Protein AF-A0A836MII1-F1 (afdb_monomer_lite)

InterPro domains:
  IPR002514 Transposase IS3/IS911family [PF01527] (3-49)
  IPR010921 Trp repressor/replication initiator [SSF48295] (2-48)

Foldseek 3Di:
DDDPDPDDDPVRLVVLLVVCVVVVNDLPVSCVVVVHDSVVNVVSNVVVVD

Sequence (50 aa):
MSKKHKTYTTEFKAEAIKLIEANQGNVSETARQLSISMQTLSNWNTKAKA

pLDDT: mean 87.02, std 10.35, range [48.28, 94.0]

Secondary structure (DSSP, 8-state):
------PPPHHHHHHHHHHHHHTTT-HHHHHHHTT--HHHHHHHHHHHH-

Structure (mmCIF, N/CA/C/O backbone):
data_AF-A0A836MII1-F1
#
_entry.id   AF-A0A836MII1-F1
#
loop_
_atom_site.group_PDB
_atom_site.id
_atom_site.type_symbol
_atom_site.label_atom_id
_atom_site.label_alt_id
_atom_site.label_comp_id
_atom_site.label_asym_id
_atom_site.label_entity_id
_atom_site.label_seq_id
_atom_site.pdbx_PDB_ins_code
_atom_site.Cartn_x
_atom_site.Cartn_y
_atom_site.Cartn_z
_atom_site.occupancy
_atom_site.B_iso_or_equiv
_atom_site.auth_seq_id
_atom_site.auth_comp_id
_atom_site.auth_asym_id
_atom_site.auth_atom_id
_atom_site.pdbx_PDB_model_num
ATOM 1 N N . MET A 1 1 ? -9.811 14.604 19.520 1.00 48.28 1 MET A N 1
ATOM 2 C CA . MET A 1 1 ? -10.143 14.131 18.156 1.00 48.28 1 MET A CA 1
ATOM 3 C C . MET A 1 1 ? -9.315 12.892 17.836 1.00 48.28 1 MET A C 1
ATOM 5 O O . MET A 1 1 ? -8.158 13.018 17.454 1.00 48.28 1 MET A O 1
ATOM 9 N N . SER A 1 2 ? -9.853 11.692 18.042 1.00 57.94 2 SER A N 1
ATOM 10 C CA . SER A 1 2 ? -9.189 10.440 17.661 1.00 57.94 2 SER A CA 1
ATOM 11 C C . SER A 1 2 ? -9.258 10.278 16.138 1.00 57.94 2 SER A C 1
ATOM 13 O O . SER A 1 2 ? -10.325 10.041 15.574 1.00 57.94 2 SER A O 1
ATOM 15 N N . LYS A 1 3 ? -8.123 10.448 15.445 1.00 62.00 3 LYS A N 1
ATOM 16 C CA . LYS A 1 3 ? -8.018 10.114 14.017 1.00 62.00 3 LYS A CA 1
ATOM 17 C C . LYS A 1 3 ? -8.287 8.616 13.878 1.00 62.00 3 LYS A C 1
ATOM 19 O O . LYS A 1 3 ? -7.487 7.801 14.326 1.00 62.00 3 LYS A O 1
ATOM 24 N N . LYS A 1 4 ? -9.424 8.245 13.285 1.00 63.91 4 LYS A N 1
ATOM 25 C CA . LYS A 1 4 ? -9.702 6.853 12.917 1.00 63.91 4 LYS A CA 1
ATOM 26 C C . LYS A 1 4 ? -8.695 6.454 11.842 1.00 63.91 4 LYS A C 1
ATOM 28 O O . LYS A 1 4 ? -8.825 6.845 10.683 1.00 63.91 4 LYS A O 1
ATOM 33 N N . HIS A 1 5 ? -7.657 5.728 12.237 1.00 66.19 5 HIS A N 1
ATOM 34 C CA . HIS A 1 5 ? -6.725 5.141 11.290 1.00 66.19 5 HIS A CA 1
ATOM 35 C C . HIS A 1 5 ? -7.464 4.035 10.537 1.00 66.19 5 HIS A C 1
ATOM 37 O O . HIS A 1 5 ? -7.981 3.108 11.155 1.00 66.19 5 HIS A O 1
ATOM 43 N N . LYS A 1 6 ? -7.535 4.137 9.206 1.00 72.06 6 LYS A N 1
ATOM 44 C CA . LYS A 1 6 ? -7.955 3.008 8.371 1.00 72.06 6 LYS A CA 1
ATOM 45 C C . 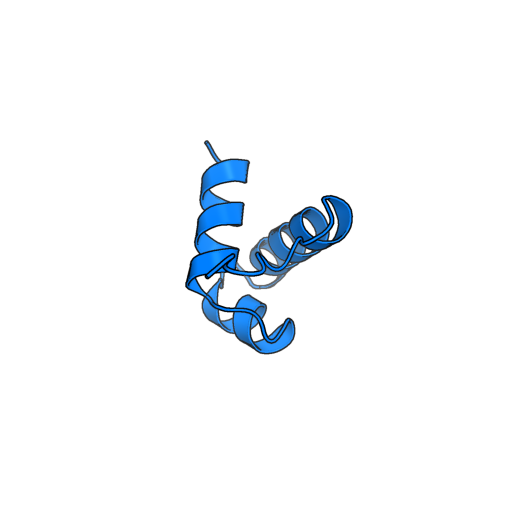LYS A 1 6 ? -6.933 1.888 8.567 1.00 72.06 6 LYS A C 1
ATOM 47 O O . LYS A 1 6 ? -5.788 2.008 8.128 1.00 72.06 6 LYS A O 1
ATOM 52 N N . THR A 1 7 ? -7.323 0.835 9.274 1.00 79.44 7 THR A N 1
ATOM 53 C CA . THR A 1 7 ? -6.537 -0.388 9.414 1.00 79.44 7 THR A CA 1
ATOM 54 C C . THR A 1 7 ? -6.749 -1.238 8.174 1.00 79.44 7 THR A C 1
ATOM 56 O O . THR A 1 7 ? -7.855 -1.685 7.894 1.00 79.44 7 THR A O 1
ATOM 59 N N . TYR A 1 8 ? -5.675 -1.447 7.423 1.00 87.44 8 TYR A N 1
ATOM 60 C CA . TYR A 1 8 ? -5.645 -2.419 6.338 1.00 87.44 8 TYR A CA 1
ATOM 61 C C . TYR A 1 8 ? -5.102 -3.735 6.882 1.00 87.44 8 TYR A C 1
ATOM 63 O O . TYR A 1 8 ? -4.111 -3.721 7.628 1.00 87.44 8 TYR A O 1
ATOM 71 N N . THR A 1 9 ? -5.740 -4.843 6.510 1.00 89.56 9 THR A N 1
ATOM 72 C CA . THR A 1 9 ? -5.288 -6.185 6.883 1.00 89.56 9 THR A CA 1
ATOM 73 C C . THR A 1 9 ? -3.913 -6.463 6.284 1.00 89.56 9 THR A C 1
ATOM 75 O O . THR A 1 9 ? -3.498 -5.855 5.294 1.00 89.56 9 THR A O 1
ATOM 78 N N . THR A 1 10 ? -3.165 -7.360 6.914 1.00 88.62 10 THR A N 1
ATOM 79 C CA . THR A 1 10 ? -1.864 -7.818 6.409 1.00 88.62 10 THR A CA 1
ATOM 80 C C . THR A 1 10 ? -1.997 -8.472 5.038 1.00 88.62 10 THR A C 1
ATOM 82 O O . THR A 1 10 ? -1.176 -8.205 4.166 1.00 88.62 10 THR A O 1
ATOM 85 N N . GLU A 1 11 ? -3.065 -9.239 4.825 1.00 89.94 11 GLU A N 1
ATOM 86 C CA . GLU A 1 11 ? -3.397 -9.871 3.543 1.00 89.94 11 GLU A CA 1
ATOM 87 C C . GLU A 1 11 ? -3.583 -8.829 2.437 1.00 89.94 11 GLU A C 1
ATOM 89 O O . GLU A 1 11 ? -2.938 -8.921 1.397 1.00 89.94 11 GLU A O 1
ATOM 94 N N . PHE A 1 12 ? -4.363 -7.773 2.698 1.00 91.06 12 PHE A N 1
ATOM 95 C CA . PHE A 1 12 ? -4.582 -6.701 1.726 1.00 91.06 12 PHE A CA 1
ATOM 96 C C . PHE A 1 12 ? -3.284 -5.969 1.374 1.00 91.06 12 PHE A C 1
ATOM 98 O O . PHE A 1 12 ? -3.039 -5.644 0.216 1.00 91.06 12 PHE A O 1
ATOM 105 N N . LYS A 1 13 ? -2.414 -5.725 2.363 1.00 91.88 13 LYS A N 1
ATOM 106 C CA . LYS A 1 13 ? -1.104 -5.105 2.111 1.00 91.88 13 LYS A CA 1
ATOM 107 C C . LYS A 1 13 ? -0.218 -5.996 1.245 1.00 91.88 13 LYS A C 1
ATOM 109 O O . LYS A 1 13 ? 0.439 -5.484 0.345 1.00 91.88 13 LYS A O 1
ATOM 114 N N . ALA A 1 14 ? -0.198 -7.300 1.512 1.00 91.56 14 ALA A N 1
ATOM 115 C CA . ALA A 1 14 ? 0.588 -8.257 0.742 1.00 91.56 14 ALA A CA 1
ATOM 116 C C . ALA A 1 14 ? 0.081 -8.372 -0.701 1.00 91.56 14 ALA A C 1
ATOM 118 O O . ALA A 1 14 ? 0.884 -8.362 -1.631 1.00 91.56 14 ALA A O 1
ATOM 119 N N . GLU A 1 15 ? -1.236 -8.423 -0.897 1.00 93.31 15 GLU A N 1
ATOM 120 C CA . GLU A 1 15 ? -1.848 -8.431 -2.227 1.00 93.31 15 GLU A CA 1
ATOM 121 C C . GLU A 1 15 ? -1.547 -7.137 -2.988 1.00 93.31 15 GLU A C 1
ATOM 123 O O . GLU A 1 15 ? -1.140 -7.181 -4.147 1.00 93.31 15 GLU A O 1
ATOM 128 N N . ALA A 1 16 ? -1.623 -5.991 -2.308 1.00 93.19 16 ALA A N 1
ATOM 129 C CA . ALA A 1 16 ? -1.270 -4.706 -2.893 1.00 93.19 16 ALA A CA 1
ATOM 130 C C . ALA A 1 16 ? 0.199 -4.647 -3.338 1.00 93.19 16 ALA A C 1
ATOM 132 O O . ALA A 1 16 ? 0.480 -4.144 -4.420 1.00 93.19 16 ALA A O 1
ATOM 133 N N . ILE A 1 17 ? 1.135 -5.179 -2.546 1.00 92.19 17 ILE A N 1
ATOM 134 C CA . ILE A 1 17 ? 2.560 -5.229 -2.912 1.00 92.19 17 ILE A CA 1
ATOM 135 C C . ILE A 1 17 ? 2.792 -6.165 -4.104 1.00 92.19 17 ILE A C 1
ATOM 137 O O . ILE A 1 17 ? 3.465 -5.768 -5.052 1.00 92.19 17 ILE A O 1
ATOM 141 N N . LYS A 1 18 ? 2.178 -7.356 -4.118 1.00 93.19 18 LYS A N 1
ATOM 142 C CA . LYS A 1 18 ? 2.245 -8.270 -5.275 1.00 93.19 18 LYS A CA 1
ATOM 143 C C . LYS A 1 18 ? 1.710 -7.617 -6.549 1.00 93.19 18 LYS A C 1
ATOM 145 O O . LYS A 1 18 ? 2.266 -7.811 -7.626 1.00 93.19 18 LYS A O 1
ATOM 150 N N . LEU A 1 19 ? 0.649 -6.820 -6.427 1.00 93.69 19 LEU A N 1
ATOM 151 C CA . LEU A 1 19 ? 0.066 -6.097 -7.552 1.00 93.69 19 LEU A CA 1
ATOM 152 C C . LEU A 1 19 ? 1.007 -4.999 -8.079 1.00 93.69 19 LEU A C 1
ATOM 154 O O . LEU A 1 19 ? 1.085 -4.809 -9.288 1.00 93.69 19 LEU A O 1
ATOM 158 N N . ILE A 1 20 ? 1.786 -4.336 -7.211 1.00 92.50 20 ILE A N 1
ATOM 159 C CA . ILE A 1 20 ? 2.854 -3.412 -7.643 1.00 92.50 20 ILE A CA 1
ATOM 160 C C . ILE A 1 20 ? 3.868 -4.153 -8.515 1.00 92.50 20 ILE A C 1
ATOM 162 O O . ILE A 1 20 ? 4.236 -3.648 -9.572 1.00 92.50 20 ILE A O 1
ATOM 166 N N . GLU A 1 21 ? 4.319 -5.336 -8.091 1.00 90.31 21 GLU A N 1
ATOM 167 C CA . GLU A 1 21 ? 5.282 -6.143 -8.852 1.00 90.31 21 GLU A CA 1
ATOM 168 C C . GLU A 1 21 ? 4.703 -6.599 -10.198 1.00 90.31 21 GLU A C 1
ATOM 170 O O . GLU A 1 21 ? 5.383 -6.501 -11.220 1.00 90.31 21 GLU A O 1
ATOM 175 N N . ALA A 1 22 ? 3.426 -6.997 -10.225 1.00 92.44 22 ALA A N 1
ATOM 176 C CA . ALA A 1 22 ? 2.709 -7.332 -11.456 1.00 92.44 22 ALA A CA 1
ATOM 177 C C . ALA A 1 22 ? 2.576 -6.130 -12.413 1.00 92.44 22 ALA A C 1
ATOM 179 O O . ALA A 1 22 ? 2.717 -6.289 -13.623 1.00 92.44 22 ALA A O 1
ATOM 180 N N . ASN A 1 23 ? 2.390 -4.920 -11.880 1.00 91.38 23 ASN A N 1
ATOM 181 C CA . ASN A 1 23 ? 2.350 -3.662 -12.634 1.00 91.38 23 ASN A CA 1
ATOM 182 C C . ASN A 1 23 ? 3.755 -3.085 -12.917 1.00 91.38 23 ASN A C 1
ATOM 184 O O . ASN A 1 23 ? 3.922 -1.868 -12.992 1.00 91.38 23 ASN A O 1
ATOM 188 N N . GLN A 1 24 ? 4.790 -3.926 -13.030 1.00 89.00 24 GLN A N 1
ATOM 189 C CA . GLN A 1 24 ? 6.175 -3.514 -13.326 1.00 89.00 24 GLN A CA 1
ATOM 190 C C . GLN A 1 24 ? 6.774 -2.529 -12.304 1.00 89.00 24 GLN A C 1
ATOM 192 O O . GLN A 1 24 ? 7.607 -1.686 -12.635 1.00 89.00 24 GLN A O 1
ATOM 197 N N . GLY A 1 25 ? 6.340 -2.597 -11.047 1.00 87.31 25 GLY A N 1
ATOM 198 C CA . GLY A 1 25 ? 6.752 -1.659 -10.006 1.00 87.31 25 GLY A CA 1
ATOM 199 C C . GLY A 1 25 ? 5.930 -0.366 -9.960 1.00 87.31 25 GLY A C 1
ATOM 200 O O . GLY A 1 25 ? 6.279 0.547 -9.209 1.00 87.31 25 GLY A O 1
ATOM 201 N N . ASN A 1 26 ? 4.842 -0.250 -10.730 1.00 91.88 2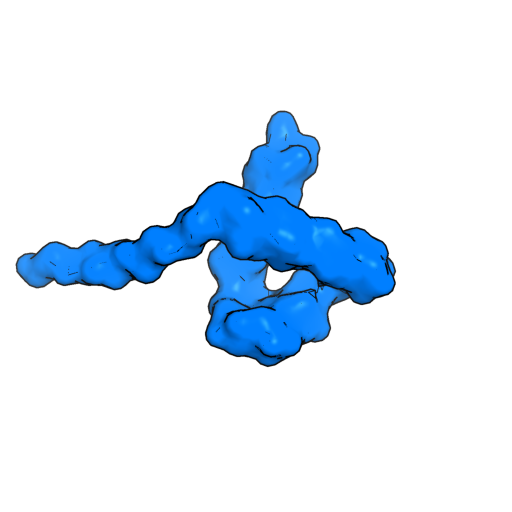6 ASN A N 1
ATOM 202 C CA . ASN A 1 26 ? 4.057 0.980 -10.805 1.00 91.88 26 ASN A CA 1
ATOM 203 C C . ASN A 1 26 ? 3.105 1.143 -9.607 1.00 91.88 26 ASN A C 1
ATOM 205 O O . ASN A 1 26 ? 1.961 0.675 -9.581 1.00 91.88 26 ASN A O 1
ATOM 209 N N . VAL A 1 27 ? 3.583 1.882 -8.606 1.00 91.94 27 VAL A N 1
ATOM 210 C CA . VAL A 1 27 ? 2.823 2.223 -7.393 1.00 91.94 27 VAL A CA 1
ATOM 211 C C . VAL A 1 27 ? 1.615 3.118 -7.701 1.00 91.94 27 VAL A C 1
ATOM 213 O O . VAL A 1 27 ? 0.579 2.981 -7.056 1.00 91.94 27 VAL A O 1
ATOM 216 N N . SER A 1 28 ? 1.707 4.023 -8.682 1.00 91.50 28 SER A N 1
ATOM 217 C CA . SER A 1 28 ? 0.611 4.943 -9.030 1.00 91.50 28 SER A CA 1
ATOM 218 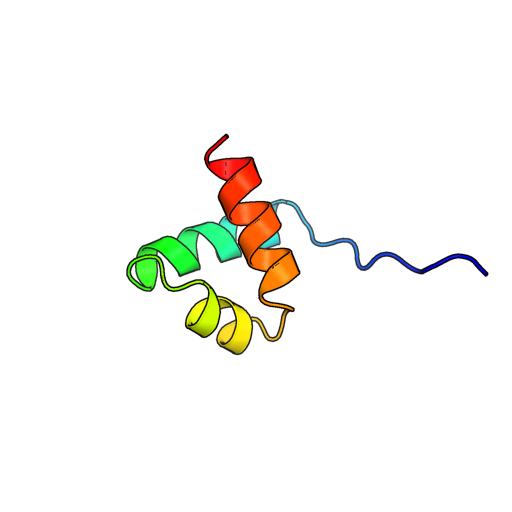C C . SER A 1 28 ? -0.587 4.217 -9.627 1.00 91.50 28 SER A C 1
ATOM 220 O O . SER A 1 28 ? -1.723 4.476 -9.227 1.00 91.50 28 SER A O 1
ATOM 222 N N . GLU A 1 29 ? -0.330 3.320 -10.578 1.00 93.56 29 GLU A N 1
ATOM 223 C CA . GLU A 1 29 ? -1.353 2.487 -11.216 1.00 93.56 29 GLU A CA 1
ATOM 224 C C . GLU A 1 29 ? -2.056 1.623 -10.169 1.00 93.56 29 GLU A C 1
ATOM 226 O O . GLU A 1 29 ? -3.272 1.689 -9.995 1.00 93.56 29 GLU A O 1
ATOM 231 N N . THR A 1 30 ? -1.261 0.917 -9.367 1.00 94.00 30 THR A N 1
ATOM 232 C CA . THR A 1 30 ? -1.759 0.023 -8.321 1.00 94.00 30 THR A CA 1
ATOM 233 C C . THR A 1 30 ? -2.580 0.774 -7.265 1.00 94.00 30 THR A C 1
ATOM 235 O O . THR A 1 30 ? -3.639 0.312 -6.841 1.00 94.00 30 THR A O 1
ATOM 238 N N . ALA A 1 31 ? -2.145 1.970 -6.858 1.00 93.12 31 ALA A N 1
ATOM 239 C CA . ALA A 1 31 ? -2.884 2.795 -5.903 1.00 93.12 31 ALA A CA 1
ATOM 240 C C . ALA A 1 31 ? -4.245 3.246 -6.454 1.00 93.12 31 ALA A C 1
ATOM 242 O O . ALA A 1 31 ? -5.227 3.262 -5.709 1.00 93.12 31 ALA A O 1
ATOM 243 N N . ARG A 1 32 ? -4.317 3.569 -7.753 1.00 92.88 32 ARG A N 1
ATOM 244 C CA . ARG A 1 32 ? -5.576 3.893 -8.441 1.00 92.88 32 ARG A CA 1
ATOM 245 C C . ARG A 1 32 ? -6.505 2.686 -8.516 1.00 92.88 32 ARG A C 1
ATOM 247 O O . ARG A 1 32 ? -7.679 2.837 -8.196 1.00 92.88 32 ARG A O 1
ATOM 254 N N . GLN A 1 33 ? -5.986 1.509 -8.867 1.00 91.75 33 GLN A N 1
ATOM 255 C CA . GLN A 1 33 ? -6.766 0.264 -8.936 1.00 91.75 33 GLN A CA 1
ATOM 256 C C . GLN A 1 33 ? -7.369 -0.118 -7.581 1.00 91.75 33 GLN A C 1
ATOM 258 O O . GLN A 1 33 ? -8.541 -0.468 -7.494 1.00 91.75 33 GLN A O 1
ATOM 263 N N . LEU A 1 34 ? -6.583 0.003 -6.512 1.00 90.88 34 LEU A N 1
ATOM 264 C CA . LEU A 1 34 ? -7.024 -0.297 -5.148 1.00 90.88 34 LEU A CA 1
ATOM 265 C C . LEU A 1 34 ? -7.797 0.861 -4.498 1.00 90.88 34 LEU A C 1
ATOM 267 O O . LEU A 1 34 ? -8.252 0.738 -3.362 1.00 90.88 34 LEU A O 1
ATOM 271 N N . SER A 1 35 ? -7.926 1.997 -5.192 1.00 91.31 35 SER A N 1
ATOM 272 C CA . SER A 1 35 ? -8.529 3.233 -4.688 1.00 91.31 35 SER A CA 1
ATOM 273 C C . SER A 1 35 ? -7.983 3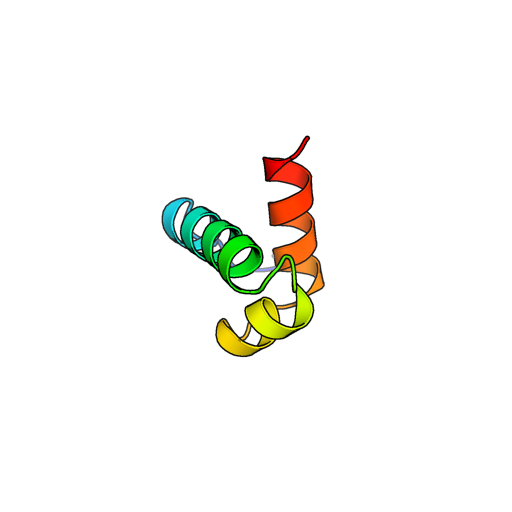.658 -3.311 1.00 91.31 35 SER A C 1
ATOM 275 O O . SER A 1 35 ? -8.715 4.154 -2.445 1.00 91.31 35 SER A O 1
ATOM 277 N N . ILE A 1 36 ? -6.676 3.474 -3.103 1.00 90.56 36 ILE A N 1
ATOM 278 C CA . ILE A 1 36 ? -5.949 3.883 -1.895 1.00 90.56 36 ILE A CA 1
ATOM 279 C C . ILE A 1 36 ? -4.997 5.034 -2.206 1.00 90.56 36 ILE A C 1
ATOM 281 O O . ILE A 1 36 ? -4.646 5.301 -3.353 1.00 90.56 36 ILE A O 1
ATOM 285 N N . SER A 1 37 ? -4.538 5.730 -1.166 1.00 91.31 37 SER A N 1
ATOM 286 C CA . SER A 1 37 ? -3.548 6.780 -1.380 1.00 91.31 37 SER A CA 1
ATOM 287 C C . SER A 1 37 ? -2.213 6.176 -1.830 1.00 91.31 37 SER A C 1
ATOM 289 O O . SER A 1 37 ? -1.712 5.223 -1.225 1.00 91.31 37 SER A O 1
ATOM 291 N N . MET A 1 38 ? -1.604 6.773 -2.857 1.00 92.56 38 MET A N 1
ATOM 292 C CA . MET A 1 38 ? -0.276 6.382 -3.344 1.00 92.56 38 MET A CA 1
ATOM 293 C C . MET A 1 38 ? 0.766 6.408 -2.221 1.00 92.56 38 MET A C 1
ATOM 295 O O . M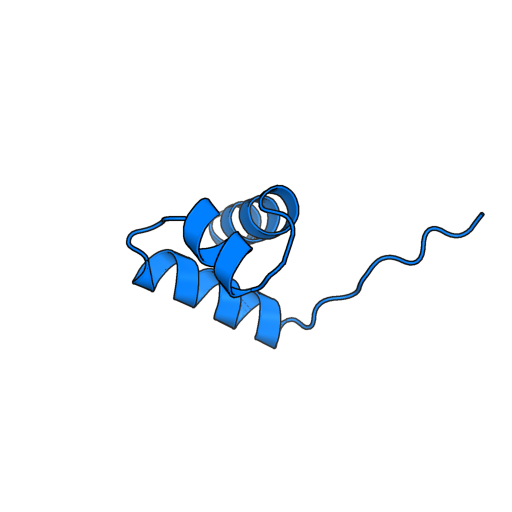ET A 1 38 ? 1.615 5.529 -2.138 1.00 92.56 38 MET A O 1
ATOM 299 N N . GLN A 1 39 ? 0.663 7.378 -1.309 1.00 91.44 39 GLN A N 1
ATOM 300 C CA . GLN A 1 39 ? 1.564 7.495 -0.166 1.00 91.44 39 GLN A CA 1
ATOM 301 C C . GLN A 1 39 ? 1.414 6.319 0.811 1.00 91.44 39 GLN A C 1
ATOM 303 O O . GLN A 1 39 ? 2.406 5.817 1.331 1.00 91.44 39 GLN A O 1
ATOM 308 N N . THR A 1 40 ? 0.189 5.828 1.034 1.00 91.50 40 THR A N 1
ATOM 309 C CA . THR A 1 40 ? -0.051 4.611 1.825 1.00 91.50 40 THR A CA 1
ATOM 310 C C . THR A 1 40 ? 0.605 3.397 1.177 1.00 91.50 40 THR A C 1
ATOM 312 O O . THR A 1 40 ? 1.317 2.664 1.860 1.00 91.50 40 THR A O 1
ATOM 315 N N . LEU A 1 41 ? 0.402 3.214 -0.128 1.00 93.00 41 LEU A N 1
ATOM 31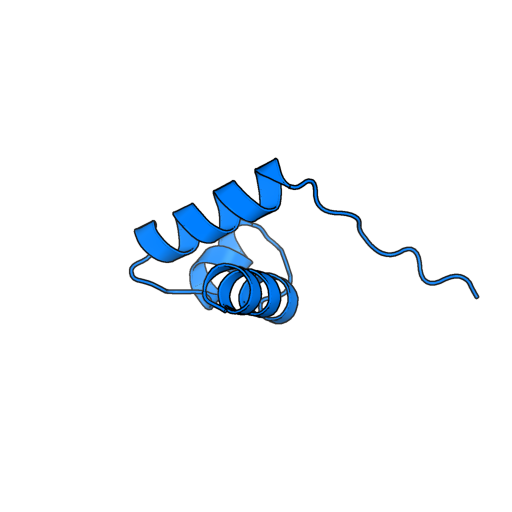6 C CA . LEU A 1 41 ? 0.938 2.066 -0.851 1.00 93.00 41 LEU A CA 1
ATOM 317 C C . LEU A 1 41 ? 2.471 2.101 -0.947 1.00 93.00 41 LEU A C 1
ATOM 319 O O . LEU A 1 41 ? 3.128 1.094 -0.699 1.00 93.00 41 LEU A O 1
ATOM 323 N N . SER A 1 42 ? 3.041 3.277 -1.220 1.00 92.50 42 SER A N 1
ATOM 324 C CA . SER A 1 42 ? 4.489 3.505 -1.238 1.00 92.50 42 SER A CA 1
ATOM 325 C C . SER A 1 42 ? 5.124 3.159 0.111 1.00 92.50 42 SER A C 1
ATOM 327 O O . SER A 1 42 ? 6.084 2.397 0.165 1.00 92.50 42 SER A O 1
ATOM 329 N N . ASN A 1 43 ? 4.520 3.601 1.220 1.00 92.19 43 ASN A N 1
ATOM 330 C CA . ASN A 1 43 ? 4.992 3.254 2.560 1.00 92.19 43 ASN A CA 1
ATOM 331 C C . ASN A 1 43 ? 4.987 1.740 2.826 1.00 92.19 43 ASN A C 1
ATOM 333 O O . ASN A 1 43 ? 5.862 1.249 3.536 1.00 92.19 43 ASN A O 1
ATOM 337 N N . TRP A 1 44 ? 4.014 0.992 2.299 1.00 92.62 44 TRP A N 1
ATOM 338 C CA . TRP A 1 44 ? 4.000 -0.470 2.430 1.00 92.62 44 TRP A CA 1
ATOM 339 C C . TRP A 1 44 ? 5.088 -1.126 1.595 1.00 92.62 44 TRP A C 1
ATOM 341 O O . TRP A 1 44 ? 5.799 -1.977 2.115 1.00 92.62 44 TRP A O 1
ATOM 351 N N . ASN A 1 45 ? 5.255 -0.694 0.345 1.00 90.38 45 ASN A N 1
ATOM 352 C CA . ASN A 1 45 ? 6.293 -1.200 -0.547 1.00 90.38 45 ASN A CA 1
ATOM 353 C C . ASN A 1 45 ? 7.700 -0.960 0.022 1.00 90.38 45 ASN A C 1
ATOM 355 O O . ASN A 1 45 ? 8.516 -1.875 0.051 1.00 90.38 45 ASN A O 1
ATOM 359 N N . THR A 1 46 ? 7.966 0.237 0.554 1.00 90.81 46 THR A N 1
ATOM 360 C CA . THR A 1 46 ? 9.237 0.550 1.225 1.00 90.81 46 THR A CA 1
ATOM 361 C C . THR A 1 46 ? 9.444 -0.321 2.459 1.00 90.81 46 THR A C 1
ATOM 363 O O . THR A 1 46 ? 10.524 -0.864 2.633 1.00 90.81 46 THR A O 1
ATOM 366 N N . LYS A 1 47 ? 8.413 -0.514 3.294 1.00 89.50 47 LYS A N 1
ATOM 367 C CA . LYS A 1 47 ? 8.501 -1.381 4.484 1.00 89.50 47 LYS A CA 1
ATOM 368 C C . LYS A 1 47 ? 8.642 -2.869 4.171 1.00 89.50 47 LYS A C 1
ATOM 370 O O . LYS A 1 47 ? 9.090 -3.602 5.034 1.00 89.50 47 LYS A O 1
ATOM 375 N N . ALA A 1 48 ? 8.198 -3.315 3.002 1.00 86.94 48 ALA A N 1
ATOM 376 C CA . ALA A 1 48 ? 8.353 -4.699 2.569 1.00 86.94 48 ALA A CA 1
ATOM 377 C C . ALA A 1 48 ? 9.727 -4.971 1.940 1.00 86.94 48 ALA A C 1
ATOM 379 O O . ALA A 1 48 ? 10.148 -6.121 1.878 1.00 86.94 48 ALA A O 1
ATOM 380 N N . LYS A 1 49 ? 10.397 -3.920 1.449 1.00 81.38 49 LYS A N 1
ATOM 381 C CA . LYS A 1 49 ? 11.735 -3.977 0.845 1.00 81.38 49 LYS A CA 1
ATOM 382 C C . LYS A 1 49 ? 12.868 -3.627 1.819 1.00 81.38 49 LYS A C 1
ATOM 384 O O . LYS A 1 49 ? 14.013 -3.935 1.504 1.00 81.38 49 LYS A O 1
ATOM 389 N N . ALA A 1 50 ? 12.557 -2.943 2.921 1.00 73.00 50 ALA A N 1
ATOM 390 C CA . ALA A 1 50 ? 13.476 -2.619 4.014 1.00 73.00 50 ALA A CA 1
ATOM 391 C C . ALA A 1 50 ? 13.599 -3.793 4.989 1.00 73.00 50 ALA A C 1
ATOM 393 O O . ALA A 1 50 ? 14.735 -4.039 5.443 1.00 73.00 50 ALA A O 1
#

Organism: Acinetobacter nosocomialis (NCBI:txid106654)

Radius of gyration: 11.12 Å; chains: 1; bounding box: 24×24×32 Å